Protein AF-A0A959H6M7-F1 (afdb_monomer_lite)

Secondary structure (DSSP, 8-state):
-EE--STTTTSSPPEETTSTTTSTT-SSTTHHHHHHTTT--GGGGEESEEEEEEEEEEEEEEESTTT-SEE-SS-EEEEEEEEEEEEEESSSGGGGSPEEPB-TTSPBPB-TTSPBPEEE-----EEEEEEEEEEEETTTEEEEEEEEEEEE-SSS-EE---EEEEEEEE--

Radius of gyration: 20.14 Å; chains: 1; bounding box: 51×28×61 Å

Sequence (172 aa):
HYGRYGQGSDDLFPMFVGSSWYVRGYNTGNVGNFLSENGRNVDELFGSKMIVSNVEVRLPFSGPERLALIKSGVFFSELALFLDGGLAWYNSDQFRGDVLLLDGEGNPVKGPTGEPRVIYYEAKPVFSTGVSLRVNLFGAMVLEPYYAFPIMTENNVKLGDGTFGLNIIPAW

pLDDT: mean 90.56, std 7.44, range [57.06, 98.06]

Foldseek 3Di:
DDADDDPCLVVDDWDFCLPCVAAPPSPDPCNQVVQVVVVHHSLFRTARDKDKDKDKDKAFDEDPPPGHPHDDPAKTKIKIKMKIKMWHYHDPCLCVFFDFDADPVRHFDADPVRHGHTPGGRTDMWMKIWMWMWIDHVLFKIKIKIKMWIWDDVVHTDTDDIDIDIDIGGRD

Structure (mmCIF, N/CA/C/O backbone):
data_AF-A0A959H6M7-F1
#
_entry.id   AF-A0A959H6M7-F1
#
loop_
_atom_site.group_PDB
_atom_site.id
_atom_site.type_symbol
_atom_site.label_atom_id
_atom_site.label_alt_id
_atom_site.label_com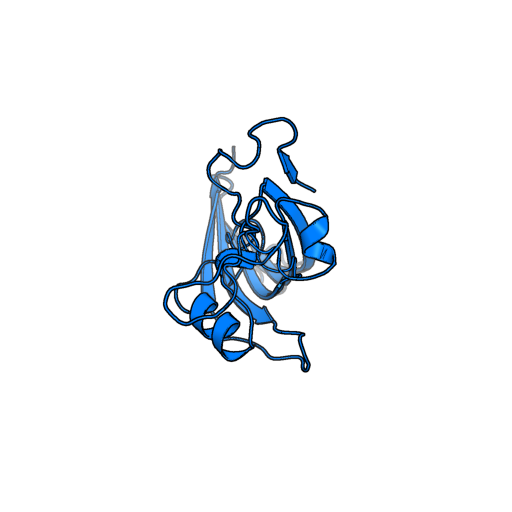p_id
_atom_site.label_asym_id
_atom_site.label_entity_id
_atom_site.label_seq_id
_atom_site.pdbx_PDB_ins_code
_atom_site.Cartn_x
_atom_site.Cartn_y
_atom_site.Cartn_z
_atom_site.occupancy
_atom_site.B_iso_or_equiv
_atom_site.auth_seq_id
_atom_site.auth_comp_id
_atom_site.auth_asym_id
_atom_site.auth_atom_id
_atom_site.pdbx_PDB_model_num
ATOM 1 N N . HIS A 1 1 ? -11.194 -4.422 -9.800 1.00 79.31 1 HIS A N 1
ATOM 2 C CA . HIS A 1 1 ? -10.390 -4.047 -10.979 1.00 79.31 1 HIS A CA 1
ATOM 3 C C . HIS A 1 1 ? -10.818 -2.658 -11.427 1.00 79.31 1 HIS A C 1
ATOM 5 O O . HIS A 1 1 ? -12.014 -2.437 -11.586 1.00 79.31 1 HIS A O 1
ATOM 11 N N . TYR A 1 2 ? -9.868 -1.745 -11.604 1.00 81.62 2 TYR A N 1
ATOM 12 C CA . TYR A 1 2 ? -10.089 -0.407 -12.147 1.00 81.62 2 TYR A CA 1
ATOM 13 C C . TYR A 1 2 ? -9.020 -0.152 -13.208 1.00 81.62 2 TYR A C 1
ATOM 15 O O . TYR A 1 2 ? -7.847 -0.432 -12.972 1.00 81.62 2 TYR A O 1
ATOM 23 N N . GLY A 1 3 ? -9.410 0.325 -14.386 1.00 80.75 3 GLY A N 1
ATOM 24 C CA . GLY A 1 3 ? -8.476 0.430 -15.498 1.00 80.75 3 GLY A CA 1
ATOM 25 C C . GLY A 1 3 ? -8.937 1.388 -16.574 1.00 80.75 3 GLY A C 1
ATOM 26 O O . GLY A 1 3 ? -10.129 1.496 -16.859 1.00 80.75 3 GLY A O 1
ATOM 27 N N . ARG A 1 4 ? -7.963 2.075 -17.166 1.00 86.12 4 ARG A N 1
ATOM 28 C CA . ARG A 1 4 ? -8.127 2.906 -18.354 1.00 86.12 4 ARG A CA 1
ATOM 29 C C . ARG A 1 4 ? -7.630 2.113 -19.561 1.00 86.12 4 ARG A C 1
ATOM 31 O O . ARG A 1 4 ? -6.585 1.463 -19.501 1.00 86.12 4 ARG A O 1
ATOM 38 N N . TYR A 1 5 ? -8.407 2.148 -20.636 1.00 84.81 5 TYR A N 1
ATOM 39 C CA . TYR A 1 5 ? -8.173 1.373 -21.852 1.00 84.81 5 TYR A CA 1
ATOM 40 C C . TYR A 1 5 ? -8.287 2.268 -23.082 1.00 84.81 5 TYR A C 1
ATOM 42 O O . TYR A 1 5 ? -9.016 3.257 -23.059 1.00 84.81 5 TYR A O 1
ATOM 50 N N . GLY A 1 6 ? -7.618 1.871 -24.162 1.00 81.69 6 GLY A N 1
ATOM 51 C CA . GLY A 1 6 ? -7.612 2.598 -25.429 1.00 81.69 6 GLY A CA 1
ATOM 52 C C . GLY A 1 6 ? -6.307 3.351 -25.673 1.00 81.69 6 GLY A C 1
ATOM 53 O O . GLY A 1 6 ? -5.423 3.398 -24.820 1.00 81.69 6 GLY A O 1
ATOM 54 N N . GLN A 1 7 ? -6.180 3.910 -26.874 1.00 77.25 7 GLN A N 1
ATOM 55 C CA . GLN A 1 7 ? -5.002 4.670 -27.281 1.00 77.25 7 GLN A CA 1
ATOM 56 C C . GLN A 1 7 ? -4.804 5.882 -26.355 1.00 77.25 7 GLN A C 1
ATOM 58 O O . GLN A 1 7 ? -5.744 6.639 -26.121 1.00 77.25 7 GLN A O 1
ATOM 63 N N . GLY A 1 8 ? -3.592 6.042 -25.819 1.00 76.75 8 GLY A N 1
ATOM 64 C CA . GLY A 1 8 ? -3.241 7.128 -24.897 1.00 76.75 8 GLY A CA 1
ATOM 65 C C . GLY A 1 8 ? -3.682 6.922 -23.443 1.00 76.75 8 GLY A C 1
ATOM 66 O O . GLY A 1 8 ? -3.616 7.855 -22.646 1.00 76.75 8 GLY A O 1
ATOM 67 N N . SER A 1 9 ? -4.117 5.715 -23.049 1.00 75.31 9 SER A N 1
ATOM 68 C CA . SER A 1 9 ? -4.464 5.426 -21.644 1.00 75.31 9 SER A CA 1
ATOM 69 C C . SER A 1 9 ? -3.312 5.659 -20.666 1.00 75.31 9 SER A C 1
ATOM 71 O O . SER A 1 9 ? -3.555 5.931 -19.488 1.00 75.31 9 SER A O 1
ATOM 73 N N . ASP A 1 10 ? -2.084 5.536 -21.165 1.00 79.88 10 ASP A N 1
ATOM 74 C CA . ASP A 1 10 ? -0.844 5.615 -20.396 1.00 79.88 10 ASP A CA 1
ATOM 75 C C . ASP A 1 10 ? -0.241 7.035 -20.416 1.00 79.88 10 ASP A C 1
ATOM 77 O O . ASP A 1 10 ? 0.679 7.313 -19.654 1.00 79.88 10 ASP A O 1
ATOM 81 N N . ASP A 1 11 ? -0.808 7.950 -21.216 1.00 80.94 11 ASP A N 1
ATOM 82 C CA . ASP A 1 11 ? -0.391 9.361 -21.312 1.00 80.94 11 ASP A CA 1
ATOM 83 C C . ASP A 1 11 ? -1.061 10.247 -20.241 1.00 80.94 11 ASP A C 1
ATOM 85 O O . ASP A 1 11 ? -0.737 11.424 -20.071 1.00 80.94 11 ASP A O 1
ATOM 89 N N . LEU A 1 12 ? -2.034 9.690 -19.516 1.00 82.38 12 LEU A N 1
ATOM 90 C CA . LEU A 1 12 ? -2.702 10.338 -18.391 1.00 82.38 12 LEU A CA 1
ATOM 91 C C . LEU A 1 12 ? -1.907 10.131 -17.100 1.00 82.38 12 LEU A C 1
ATOM 93 O O . LEU A 1 12 ? -1.177 9.154 -16.961 1.00 82.38 12 LEU A O 1
ATOM 97 N N . PHE A 1 13 ? -2.134 10.993 -16.100 1.00 85.12 13 PHE A N 1
ATOM 98 C CA . PHE A 1 13 ? -1.504 10.820 -14.788 1.00 85.12 13 PHE A CA 1
ATOM 99 C C . PHE A 1 13 ? -1.777 9.406 -14.243 1.00 85.12 13 PHE A C 1
ATOM 101 O O . PHE A 1 13 ? -2.954 9.001 -14.177 1.00 85.12 13 PHE A O 1
ATOM 108 N N . PRO A 1 14 ? -0.729 8.649 -13.879 1.00 89.12 14 PRO A N 1
ATOM 109 C CA . PRO A 1 14 ? -0.873 7.245 -13.555 1.00 89.12 14 PRO A CA 1
ATOM 110 C C . PRO A 1 14 ? -1.635 7.045 -12.252 1.00 89.12 14 PRO A C 1
ATOM 112 O O . PRO A 1 14 ? -1.649 7.890 -11.356 1.00 89.12 14 PRO A O 1
ATOM 115 N N . MET A 1 15 ? -2.309 5.908 -12.150 1.00 93.50 15 MET A N 1
ATOM 116 C CA . MET A 1 15 ? -2.982 5.518 -10.920 1.00 93.50 15 MET A CA 1
ATOM 117 C C . MET A 1 15 ? -1.940 4.966 -9.961 1.00 93.50 15 MET A C 1
ATOM 119 O O . MET A 1 15 ? -1.062 4.216 -10.374 1.00 93.50 15 MET A O 1
ATOM 123 N N . PHE A 1 16 ? -2.059 5.329 -8.689 1.00 95.19 16 PHE A N 1
ATOM 124 C CA . PHE A 1 16 ? -1.140 4.909 -7.641 1.00 95.19 16 PHE A CA 1
ATOM 125 C C . PHE A 1 16 ? -1.842 3.931 -6.702 1.00 95.19 16 PHE A C 1
ATOM 127 O O . PHE A 1 16 ? -2.687 4.341 -5.900 1.00 95.19 16 PHE A O 1
ATOM 134 N N . VAL A 1 17 ? -1.501 2.642 -6.792 1.00 96.81 17 VAL A N 1
ATOM 135 C CA . VAL A 1 17 ? -2.124 1.594 -5.963 1.00 96.81 17 VAL A CA 1
ATOM 136 C C . VAL A 1 17 ? -1.732 1.712 -4.490 1.00 96.81 17 VAL A C 1
ATOM 138 O O . VAL A 1 17 ? -2.463 1.252 -3.621 1.00 96.81 17 VAL A O 1
ATOM 141 N N . GLY A 1 18 ? -0.617 2.388 -4.197 1.00 95.12 18 GLY A N 1
ATOM 142 C CA . GLY A 1 18 ? -0.155 2.632 -2.835 1.00 95.12 18 GLY A CA 1
ATOM 143 C C . GLY A 1 18 ? -0.927 3.714 -2.078 1.00 95.12 18 GLY A C 1
ATOM 144 O O . GLY A 1 18 ? -0.616 3.968 -0.919 1.00 95.12 18 GLY A O 1
ATOM 145 N N . SER A 1 19 ? -1.916 4.370 -2.700 1.00 93.56 19 SER A N 1
ATOM 146 C CA . SER A 1 19 ? -2.783 5.331 -2.010 1.00 93.56 19 SER A CA 1
ATOM 147 C C . SER A 1 19 ? -3.484 4.672 -0.819 1.00 93.56 19 SER A C 1
ATOM 149 O O . SER A 1 19 ? -3.947 3.539 -0.925 1.00 93.56 19 SER A O 1
ATOM 151 N N . SER A 1 20 ? -3.658 5.408 0.284 1.00 91.75 20 SER A N 1
ATOM 152 C CA . SER A 1 20 ? -4.347 4.921 1.492 1.00 91.75 20 SER A CA 1
ATOM 153 C C . SER A 1 20 ? -5.797 4.481 1.259 1.00 91.75 20 SER A C 1
ATOM 155 O O . SER A 1 20 ? -6.341 3.741 2.073 1.00 91.75 20 SER A O 1
ATOM 157 N N . TRP A 1 21 ? -6.416 4.917 0.157 1.00 90.44 21 TRP A N 1
ATOM 158 C CA . TRP A 1 21 ? -7.742 4.463 -0.274 1.00 90.44 21 TRP A CA 1
ATOM 159 C C . TRP A 1 21 ? -7.743 3.066 -0.910 1.00 90.44 21 TRP A C 1
ATOM 161 O O . TRP A 1 21 ? -8.808 2.471 -1.055 1.00 90.44 21 TRP A O 1
ATOM 171 N N . TYR A 1 22 ? -6.577 2.560 -1.316 1.00 94.88 22 TYR A N 1
ATOM 172 C CA . TYR A 1 22 ? -6.421 1.279 -2.001 1.00 94.88 22 TYR A CA 1
ATOM 173 C C . TYR A 1 22 ? -5.617 0.285 -1.164 1.00 94.88 22 TYR A C 1
ATOM 175 O O . TYR A 1 22 ? -6.142 -0.764 -0.804 1.00 94.88 22 TYR A O 1
ATOM 183 N N . VAL A 1 23 ? -4.365 0.613 -0.836 1.00 96.94 23 VAL A N 1
ATOM 184 C CA . VAL A 1 23 ? -3.488 -0.229 -0.015 1.00 96.94 23 VAL A CA 1
ATOM 185 C C . VAL A 1 23 ? -2.842 0.641 1.053 1.00 96.94 23 VAL A C 1
ATOM 187 O O . VAL A 1 23 ? -1.981 1.478 0.772 1.00 96.94 23 VAL A O 1
ATOM 190 N N . ARG A 1 24 ? -3.253 0.453 2.310 1.00 96.19 24 ARG A N 1
ATOM 191 C CA . ARG A 1 24 ? -2.723 1.241 3.427 1.00 96.19 24 ARG A CA 1
ATOM 192 C C . ARG A 1 24 ? -1.238 0.954 3.640 1.00 96.19 24 ARG A C 1
ATOM 194 O O . ARG A 1 24 ? -0.754 -0.145 3.399 1.00 96.19 24 ARG A O 1
ATOM 201 N N . GLY A 1 25 ? -0.506 1.961 4.105 1.00 94.31 25 GLY A N 1
ATOM 202 C CA . GLY A 1 25 ? 0.920 1.869 4.438 1.00 94.31 25 GLY A CA 1
ATOM 203 C C . GLY A 1 25 ? 1.901 2.065 3.280 1.00 94.31 25 GLY A C 1
ATOM 204 O O . GLY A 1 25 ? 3.081 2.297 3.529 1.00 94.31 25 GLY A O 1
ATOM 205 N N . TYR A 1 26 ? 1.421 2.091 2.033 1.00 94.19 26 TYR A N 1
ATOM 206 C CA . TYR A 1 26 ? 2.256 2.355 0.855 1.00 94.19 26 TYR A CA 1
ATOM 207 C C . TYR A 1 26 ? 2.304 3.834 0.439 1.00 94.19 26 TYR A C 1
ATOM 209 O O . TYR A 1 26 ? 3.079 4.197 -0.438 1.00 94.19 26 TYR A O 1
ATOM 217 N N . ASN A 1 27 ? 1.537 4.716 1.086 1.00 88.44 27 ASN A N 1
ATOM 218 C CA . ASN A 1 27 ? 1.547 6.160 0.825 1.00 88.44 27 ASN A CA 1
ATOM 219 C C . ASN A 1 27 ? 2.460 6.918 1.807 1.00 88.44 27 ASN A C 1
ATOM 221 O O . ASN A 1 27 ? 2.029 7.874 2.453 1.00 88.44 27 ASN A O 1
ATOM 225 N N . THR A 1 28 ? 3.693 6.445 2.006 1.00 82.62 28 THR A N 1
ATOM 226 C CA . THR A 1 28 ? 4.653 7.073 2.929 1.00 82.62 28 THR A CA 1
ATOM 227 C C . THR A 1 28 ? 6.024 7.239 2.292 1.00 82.62 28 THR A C 1
ATOM 229 O O . THR A 1 28 ? 6.410 6.458 1.426 1.00 82.62 28 THR A O 1
ATOM 232 N N . GLY A 1 29 ? 6.792 8.236 2.746 1.00 78.31 29 GLY A N 1
ATOM 233 C CA . GLY A 1 29 ? 8.140 8.489 2.223 1.00 78.31 29 GLY A CA 1
ATOM 234 C C . GLY A 1 29 ? 9.111 7.316 2.410 1.00 78.31 29 GLY A C 1
ATOM 235 O O . GLY A 1 29 ? 10.025 7.150 1.609 1.00 78.31 29 GLY A O 1
ATOM 236 N N . ASN A 1 30 ? 8.884 6.461 3.412 1.00 85.38 30 ASN A N 1
ATOM 237 C CA . ASN A 1 30 ? 9.767 5.334 3.720 1.00 85.38 30 ASN A CA 1
ATOM 238 C C . ASN A 1 30 ? 9.501 4.096 2.850 1.00 85.38 30 ASN A C 1
ATOM 240 O O . ASN A 1 30 ? 10.359 3.215 2.786 1.00 85.38 30 ASN A O 1
ATOM 244 N N . VAL A 1 31 ? 8.357 4.017 2.154 1.00 90.25 31 VAL A N 1
ATOM 245 C CA . VAL A 1 31 ? 8.022 2.833 1.344 1.00 90.25 31 VAL A CA 1
ATOM 246 C C . VAL A 1 31 ? 9.032 2.610 0.220 1.00 90.25 31 VAL A C 1
ATOM 248 O O . VAL A 1 31 ? 9.358 1.470 -0.090 1.00 90.25 31 VAL A O 1
ATOM 251 N N . GLY A 1 32 ? 9.568 3.690 -0.361 1.00 91.50 32 GLY A N 1
ATOM 252 C CA . GLY A 1 32 ? 10.564 3.603 -1.428 1.00 91.50 32 GLY A CA 1
ATOM 253 C C . GLY A 1 32 ? 11.844 2.914 -0.957 1.00 91.50 32 GLY A C 1
ATOM 254 O O . GLY A 1 32 ? 12.365 2.053 -1.662 1.00 91.50 32 GLY A O 1
ATOM 255 N N . ASN A 1 33 ? 12.297 3.219 0.264 1.00 92.50 33 ASN A N 1
ATOM 256 C CA . ASN A 1 33 ? 13.450 2.553 0.874 1.00 92.50 33 ASN A CA 1
ATOM 257 C C . ASN A 1 33 ? 13.138 1.083 1.165 1.00 92.50 33 ASN A C 1
ATOM 259 O O . ASN A 1 33 ? 13.907 0.213 0.774 1.00 92.50 33 ASN A O 1
ATOM 263 N N . PHE A 1 34 ? 11.975 0.799 1.763 1.00 92.31 34 PHE A N 1
ATOM 264 C CA . PHE A 1 34 ? 11.549 -0.573 2.051 1.00 92.31 34 PHE A CA 1
ATOM 265 C C . PHE A 1 34 ? 11.473 -1.447 0.790 1.00 92.31 34 PHE A C 1
ATOM 267 O O . PHE A 1 34 ? 11.906 -2.598 0.811 1.00 92.31 34 PHE A O 1
ATOM 274 N N . LEU A 1 35 ? 10.947 -0.913 -0.317 1.00 93.06 35 LEU A N 1
ATOM 275 C CA . LEU A 1 35 ? 10.920 -1.615 -1.601 1.00 93.06 35 LEU A CA 1
ATOM 276 C C . LEU A 1 35 ? 12.338 -1.813 -2.151 1.00 93.06 35 LEU A C 1
ATOM 278 O O . LEU A 1 35 ? 12.716 -2.946 -2.444 1.00 93.06 35 LEU A O 1
ATOM 282 N N . SER A 1 36 ? 13.140 -0.746 -2.208 1.00 92.31 36 SER A N 1
ATOM 283 C CA . SER A 1 36 ? 14.506 -0.768 -2.752 1.00 92.31 36 SER A CA 1
ATOM 284 C C . SER A 1 36 ? 15.424 -1.753 -2.019 1.00 92.31 36 SER A C 1
ATOM 286 O O . SER A 1 36 ? 16.084 -2.580 -2.647 1.00 92.31 36 SER A O 1
ATOM 288 N N . GLU A 1 37 ? 15.400 -1.760 -0.682 1.00 91.88 37 GLU A N 1
ATOM 289 C CA . GLU A 1 37 ? 16.171 -2.692 0.159 1.00 91.88 37 GLU A CA 1
ATOM 290 C C . GLU A 1 37 ? 15.780 -4.163 -0.043 1.00 91.88 37 GLU A C 1
ATOM 292 O O . GLU A 1 37 ? 16.540 -5.070 0.302 1.00 91.88 37 GLU A O 1
ATOM 297 N N . ASN A 1 38 ? 14.599 -4.414 -0.610 1.00 90.94 38 ASN A N 1
ATOM 298 C CA . ASN A 1 38 ? 14.109 -5.745 -0.944 1.00 90.94 38 ASN A CA 1
ATOM 299 C C . ASN A 1 38 ? 14.069 -5.993 -2.463 1.00 90.94 38 ASN A C 1
ATOM 301 O O . ASN A 1 38 ? 13.399 -6.921 -2.906 1.00 90.94 38 ASN A O 1
ATOM 305 N N . GLY A 1 39 ? 14.807 -5.206 -3.256 1.00 90.69 39 GLY A N 1
ATOM 306 C CA . GLY A 1 39 ? 14.973 -5.430 -4.695 1.00 90.69 39 GLY A CA 1
ATOM 307 C C . GLY A 1 39 ? 13.756 -5.054 -5.542 1.00 90.69 39 GLY A C 1
ATOM 308 O O . GLY A 1 39 ? 13.603 -5.560 -6.652 1.00 90.69 39 GLY A O 1
ATOM 309 N N . ARG A 1 40 ? 12.884 -4.185 -5.026 1.00 92.38 40 ARG A N 1
ATOM 310 C CA . ARG A 1 40 ? 11.684 -3.691 -5.709 1.00 92.38 40 ARG A CA 1
ATOM 311 C C . ARG A 1 40 ? 11.780 -2.194 -5.975 1.00 92.38 40 ARG A C 1
ATOM 313 O O . ARG A 1 40 ? 12.559 -1.485 -5.341 1.00 92.38 40 ARG A O 1
ATOM 320 N N . ASN A 1 41 ? 10.976 -1.701 -6.911 1.00 92.88 41 ASN A N 1
ATOM 321 C CA . ASN A 1 41 ? 10.976 -0.294 -7.299 1.00 92.88 41 ASN A CA 1
ATOM 322 C C . ASN A 1 41 ? 9.620 0.351 -6.997 1.00 92.88 41 ASN A C 1
ATOM 324 O O . ASN A 1 41 ? 8.586 -0.241 -7.276 1.00 92.88 41 ASN A O 1
ATOM 328 N N . VAL A 1 42 ? 9.614 1.581 -6.475 1.00 94.00 42 VAL A N 1
ATOM 329 C CA . VAL A 1 42 ? 8.378 2.338 -6.201 1.00 94.00 42 VAL A CA 1
ATOM 330 C C . VAL A 1 42 ? 7.512 2.551 -7.449 1.00 94.00 42 VAL A C 1
ATOM 332 O O . VAL A 1 42 ? 6.290 2.633 -7.339 1.00 94.00 42 VAL A O 1
ATOM 335 N N . ASP A 1 43 ? 8.123 2.584 -8.633 1.00 94.12 43 ASP A N 1
ATOM 336 C CA . ASP A 1 43 ? 7.438 2.743 -9.914 1.00 94.12 43 ASP A CA 1
ATOM 337 C C . ASP A 1 43 ? 6.496 1.565 -10.228 1.00 94.12 43 ASP A C 1
ATOM 339 O O . ASP A 1 43 ? 5.529 1.733 -10.970 1.00 94.12 43 ASP A O 1
ATOM 343 N N . GLU A 1 44 ? 6.698 0.395 -9.608 1.00 94.56 44 GLU A N 1
ATOM 344 C CA . GLU A 1 44 ? 5.791 -0.760 -9.724 1.00 94.56 44 GLU A CA 1
ATOM 345 C C . GLU A 1 44 ? 4.400 -0.495 -9.104 1.00 94.56 44 GLU A C 1
ATOM 347 O O . GLU A 1 44 ? 3.435 -1.205 -9.384 1.00 94.56 44 GLU A O 1
ATOM 352 N N . LEU A 1 45 ? 4.278 0.534 -8.252 1.00 95.88 45 LEU A N 1
ATOM 353 C CA . LEU A 1 45 ? 3.014 0.942 -7.629 1.00 95.88 45 LEU A CA 1
ATOM 354 C C . LEU A 1 45 ? 2.133 1.775 -8.572 1.00 95.88 45 LEU A C 1
ATOM 356 O O . LEU A 1 45 ? 1.002 2.126 -8.209 1.00 95.88 45 LEU A O 1
ATOM 360 N N . PHE A 1 46 ? 2.646 2.121 -9.753 1.00 96.00 46 PHE A N 1
ATOM 361 C CA . PHE A 1 46 ? 1.976 2.966 -10.727 1.00 96.00 46 PHE A CA 1
ATOM 362 C C . PHE A 1 46 ? 1.508 2.171 -11.946 1.00 96.00 46 PHE A C 1
ATOM 364 O O . PHE A 1 46 ? 2.173 1.256 -12.424 1.00 96.00 46 PHE A O 1
ATOM 371 N N . GLY A 1 47 ? 0.345 2.542 -12.478 1.00 95.62 47 GLY A N 1
ATOM 372 C CA . GLY A 1 47 ? -0.211 1.895 -13.662 1.00 95.62 47 GLY A CA 1
ATOM 373 C C . GLY A 1 47 ? -1.416 2.617 -14.248 1.00 95.62 47 GLY A C 1
ATOM 374 O O . GLY A 1 47 ? -2.047 3.452 -13.597 1.00 95.62 47 GLY A O 1
ATOM 375 N N . SER A 1 48 ? -1.787 2.257 -15.479 1.00 95.56 48 SER A N 1
ATOM 376 C CA . SER A 1 48 ? -3.082 2.631 -16.070 1.00 95.56 48 SER A CA 1
ATOM 377 C C . SER A 1 48 ? -4.196 1.641 -15.727 1.00 95.56 48 SER A C 1
ATOM 379 O O . SER A 1 48 ? -5.379 1.940 -15.912 1.00 95.56 48 SER A O 1
ATOM 381 N N . LYS A 1 49 ? -3.835 0.479 -15.174 1.00 96.00 49 LYS A N 1
ATOM 382 C CA . LYS A 1 49 ? -4.719 -0.564 -14.653 1.00 96.00 49 LYS A CA 1
ATOM 383 C C . LYS A 1 49 ? -4.263 -0.984 -13.259 1.00 96.00 49 LYS A C 1
ATOM 385 O O . LYS A 1 49 ? -3.072 -0.984 -12.960 1.00 96.00 49 LYS A O 1
ATOM 390 N N . MET A 1 50 ? -5.220 -1.323 -12.402 1.00 97.00 50 MET A N 1
ATOM 391 C CA . MET A 1 50 ? -4.942 -1.881 -11.087 1.00 97.00 50 MET A CA 1
ATOM 392 C C . MET A 1 50 ? -6.031 -2.843 -10.614 1.00 97.00 50 MET A C 1
ATOM 394 O O . MET A 1 50 ? -7.218 -2.741 -10.957 1.00 97.00 50 MET A O 1
ATOM 398 N N . ILE A 1 51 ? -5.631 -3.766 -9.754 1.00 97.56 51 ILE A N 1
ATOM 399 C CA . ILE A 1 51 ? -6.531 -4.579 -8.949 1.00 97.56 51 ILE A CA 1
ATOM 400 C C . ILE A 1 51 ? -6.214 -4.331 -7.481 1.00 97.56 51 ILE A C 1
ATOM 402 O O . ILE A 1 51 ? -5.059 -4.165 -7.106 1.00 97.56 51 ILE A O 1
ATOM 406 N N . VAL A 1 52 ? -7.269 -4.254 -6.677 1.00 97.75 52 VAL A N 1
ATOM 407 C CA . VAL A 1 52 ? -7.206 -4.007 -5.240 1.00 97.75 52 VAL A CA 1
ATOM 408 C C . VAL A 1 52 ? -8.146 -5.005 -4.580 1.00 97.75 52 VAL A C 1
ATOM 410 O O . VAL A 1 52 ? -9.237 -5.265 -5.099 1.00 97.75 52 VAL A O 1
ATOM 413 N N . SER A 1 53 ? -7.714 -5.569 -3.463 1.00 97.38 53 SER A N 1
ATOM 414 C CA . SER A 1 53 ? -8.464 -6.503 -2.631 1.00 97.38 53 SER A CA 1
ATOM 415 C C . SER A 1 53 ? -8.254 -6.161 -1.163 1.00 97.38 53 SER A C 1
ATOM 417 O O . SER A 1 53 ? -7.161 -5.758 -0.777 1.00 97.38 53 SER A O 1
ATOM 419 N N . ASN A 1 54 ? -9.278 -6.364 -0.345 1.00 97.25 54 ASN A N 1
ATOM 420 C CA . ASN A 1 54 ? -9.229 -6.096 1.084 1.00 97.25 54 ASN A CA 1
ATOM 421 C C . ASN A 1 54 ? -10.007 -7.184 1.835 1.00 97.25 54 ASN A C 1
ATOM 423 O O . ASN A 1 54 ? -11.074 -7.612 1.389 1.00 97.25 54 ASN A O 1
ATOM 427 N N . VAL A 1 55 ? -9.454 -7.628 2.961 1.00 98.06 55 VAL A N 1
ATOM 428 C CA . VAL A 1 55 ? -10.102 -8.527 3.918 1.00 98.06 55 VAL A CA 1
ATOM 429 C C . VAL A 1 55 ? -10.016 -7.885 5.295 1.00 98.06 55 VAL A C 1
ATOM 431 O O . VAL A 1 55 ? -8.932 -7.507 5.734 1.00 98.06 55 VAL A O 1
ATOM 434 N N . GLU A 1 56 ? -11.148 -7.781 5.988 1.00 96.50 56 GLU A N 1
ATOM 435 C CA . GLU A 1 56 ? -11.219 -7.173 7.317 1.00 96.50 56 GLU A CA 1
ATOM 436 C C . GLU A 1 56 ? -12.008 -8.041 8.290 1.00 96.50 56 GLU A C 1
ATOM 438 O O . GLU A 1 56 ? -13.094 -8.530 7.976 1.00 96.50 56 GLU A O 1
ATOM 443 N N . VAL A 1 57 ? -11.473 -8.181 9.501 1.00 96.69 57 VAL A N 1
ATOM 444 C CA . VAL A 1 57 ? -12.193 -8.726 10.652 1.00 96.69 57 VAL A CA 1
ATOM 445 C C . VAL A 1 57 ? -12.526 -7.565 11.572 1.00 96.69 57 VAL A C 1
ATOM 447 O O . VAL A 1 57 ? -11.626 -6.891 12.069 1.00 96.69 57 VAL A O 1
ATOM 450 N N . ARG A 1 58 ? -13.821 -7.334 11.788 1.00 94.81 58 ARG A N 1
ATOM 451 C CA . ARG A 1 58 ? -14.346 -6.164 12.496 1.00 94.81 58 ARG A CA 1
ATOM 452 C C . ARG A 1 58 ? -15.016 -6.563 13.803 1.00 94.81 58 ARG A C 1
ATOM 454 O O . ARG A 1 58 ? -15.772 -7.532 13.855 1.00 94.81 58 ARG A O 1
ATOM 461 N N . LEU A 1 59 ? -14.732 -5.800 14.850 1.00 91.56 59 LEU A N 1
ATOM 462 C CA . LEU A 1 59 ? -15.230 -5.996 16.205 1.00 91.56 59 LEU A CA 1
ATOM 463 C C . LEU A 1 59 ? -15.858 -4.688 16.699 1.00 91.56 59 LEU A C 1
ATOM 465 O O . LEU A 1 59 ? -15.162 -3.669 16.738 1.00 91.56 59 LEU A O 1
ATOM 469 N N . PRO A 1 60 ? -17.134 -4.689 17.127 1.00 89.50 60 PRO A N 1
ATOM 470 C CA . PRO A 1 60 ? -17.729 -3.527 17.777 1.00 89.50 60 PRO A CA 1
ATOM 471 C C . PRO A 1 60 ? -16.960 -3.219 19.069 1.00 89.50 60 PRO A C 1
ATOM 473 O O . PRO A 1 60 ? -17.045 -3.942 20.064 1.00 89.50 60 PRO A O 1
ATOM 476 N N . PHE A 1 61 ? -16.158 -2.158 19.045 1.00 87.62 61 PHE A N 1
ATOM 477 C CA . PHE A 1 61 ? -15.257 -1.819 20.138 1.00 87.62 61 PHE A CA 1
ATOM 478 C C . PHE A 1 61 ? -15.986 -1.023 21.214 1.00 87.62 61 PHE A C 1
ATOM 480 O O . PHE A 1 61 ? -15.887 -1.366 22.389 1.00 87.62 61 PHE A O 1
ATOM 487 N N . SER A 1 62 ? -16.789 -0.026 20.825 1.00 87.12 62 SER A N 1
ATOM 488 C CA . SER A 1 62 ? -17.655 0.702 21.755 1.00 87.12 62 SER A CA 1
ATOM 489 C C . SER A 1 62 ? -19.076 0.887 21.229 1.00 87.12 62 SER A C 1
ATOM 491 O O . SER A 1 62 ? -19.276 1.130 20.039 1.00 87.12 62 SER A O 1
ATOM 493 N N . GLY A 1 63 ? -20.071 0.784 22.114 1.00 84.06 63 GLY A N 1
ATOM 494 C CA . GLY A 1 63 ? -21.484 0.894 21.742 1.00 84.06 63 GLY A CA 1
ATOM 495 C C . GLY A 1 63 ? -22.447 0.314 22.790 1.00 84.06 63 GLY A C 1
ATOM 496 O O . GLY A 1 63 ? -22.084 0.198 23.965 1.00 84.06 63 GLY A O 1
ATOM 497 N N . PRO A 1 64 ? -23.683 -0.058 22.402 1.00 75.69 64 PRO A N 1
ATOM 498 C CA . PRO A 1 64 ? -24.684 -0.582 23.321 1.00 75.69 64 PRO A CA 1
ATOM 499 C C . PRO A 1 64 ? -24.220 -1.907 23.938 1.00 75.69 64 PRO A C 1
ATOM 501 O O . PRO A 1 64 ? -23.665 -2.768 23.259 1.00 75.69 64 PRO A O 1
ATOM 504 N N . GLU A 1 65 ? -24.512 -2.086 25.226 1.00 64.88 65 GLU A N 1
ATOM 505 C CA . GLU A 1 65 ? -23.966 -3.138 26.106 1.00 64.88 65 GLU A CA 1
ATOM 506 C C . GLU A 1 65 ? -24.121 -4.580 25.597 1.00 64.88 65 GLU A C 1
ATOM 508 O O . GLU A 1 65 ? -23.375 -5.461 26.001 1.00 64.88 65 GLU A O 1
ATOM 513 N N . ARG A 1 66 ? -25.077 -4.841 24.700 1.00 70.31 66 ARG A N 1
ATOM 514 C CA . ARG A 1 66 ? -25.363 -6.194 24.208 1.00 70.31 66 ARG A CA 1
ATOM 515 C C . ARG A 1 66 ? -24.391 -6.703 23.139 1.00 70.31 66 ARG A C 1
ATOM 517 O O . ARG A 1 66 ? -24.411 -7.899 22.877 1.00 70.31 66 ARG A O 1
ATOM 524 N N . LEU A 1 67 ? -23.613 -5.829 22.492 1.00 69.94 67 LEU A N 1
ATOM 525 C CA . LEU A 1 67 ? -22.849 -6.182 21.282 1.00 69.94 67 LEU A CA 1
ATOM 526 C C . LEU A 1 67 ? -21.426 -5.600 21.217 1.00 69.94 67 LEU A C 1
ATOM 528 O O . LEU A 1 67 ? -20.683 -5.984 20.318 1.00 69.94 67 LEU A O 1
ATOM 532 N N . ALA A 1 68 ? -21.043 -4.691 22.122 1.00 80.69 68 ALA A N 1
ATOM 533 C CA . ALA A 1 68 ? -19.743 -4.014 22.093 1.00 80.69 68 ALA A CA 1
ATOM 534 C C . ALA A 1 68 ? -18.826 -4.426 23.251 1.00 80.69 68 ALA A C 1
ATOM 536 O O . ALA A 1 68 ? -19.299 -4.690 24.355 1.00 80.69 68 ALA A O 1
ATOM 537 N N . LEU A 1 69 ? -17.509 -4.418 23.009 1.00 79.69 69 LEU A N 1
ATOM 538 C CA . LEU A 1 69 ? -16.495 -4.703 24.035 1.00 79.69 69 LEU A CA 1
ATOM 539 C C . LEU A 1 69 ? -16.521 -3.678 25.182 1.00 79.69 69 LEU A C 1
ATOM 541 O O . LEU A 1 69 ? -16.351 -4.044 26.343 1.00 79.69 69 LEU A O 1
ATOM 545 N N . ILE A 1 70 ? -16.748 -2.400 24.863 1.00 82.75 70 ILE A N 1
ATOM 546 C CA . ILE A 1 70 ? -16.827 -1.290 25.818 1.00 82.75 70 ILE A CA 1
ATOM 547 C C . ILE A 1 70 ? -18.208 -0.633 25.733 1.00 82.75 70 ILE A C 1
ATOM 549 O O . ILE A 1 70 ? -18.651 -0.173 24.678 1.00 82.75 70 ILE A O 1
ATOM 553 N N . LYS A 1 71 ? -18.896 -0.531 26.871 1.00 81.19 71 LYS A N 1
ATOM 554 C CA . LYS A 1 71 ? -20.210 0.116 26.946 1.00 81.19 71 LYS A CA 1
ATOM 555 C C . LYS A 1 71 ? -20.089 1.620 26.694 1.00 81.19 71 LYS A C 1
ATOM 557 O O . LYS A 1 71 ? -19.385 2.322 27.415 1.00 81.19 71 LYS A O 1
ATOM 562 N N . SER A 1 72 ? -20.829 2.122 25.710 1.00 78.44 72 SER A N 1
ATOM 563 C CA . SER A 1 72 ? -20.940 3.552 25.426 1.00 78.44 72 SER A CA 1
ATOM 564 C C . SER A 1 72 ? -22.312 3.887 24.847 1.00 78.44 72 SER A C 1
ATOM 566 O O . SER A 1 72 ? -22.788 3.224 23.929 1.00 78.44 72 SER A O 1
ATOM 568 N N . GLY A 1 73 ? -22.957 4.921 25.392 1.00 74.19 73 GLY A N 1
ATOM 569 C CA . GLY A 1 73 ? -24.222 5.453 24.868 1.00 74.19 73 GLY A CA 1
ATOM 570 C C . GLY A 1 73 ? -24.044 6.589 23.858 1.00 74.19 73 GLY A C 1
ATOM 571 O O . GLY A 1 73 ? -25.033 7.079 23.324 1.00 74.19 73 GLY A O 1
ATOM 572 N N . VAL A 1 74 ? -22.802 7.032 23.636 1.00 73.00 74 VAL A N 1
ATOM 573 C CA . VAL A 1 74 ? -22.494 8.263 22.886 1.00 73.00 74 VAL A CA 1
ATOM 574 C C . VAL A 1 74 ? -21.455 8.021 21.788 1.00 73.00 74 VAL A C 1
ATOM 576 O O . VAL A 1 74 ? -21.579 8.574 20.702 1.00 73.00 74 VAL A O 1
ATOM 579 N N . PHE A 1 75 ? -20.458 7.168 22.040 1.00 74.31 75 PHE A N 1
ATOM 580 C CA . PHE A 1 75 ? -19.383 6.866 21.092 1.00 74.31 75 PHE A CA 1
ATOM 581 C C . PHE A 1 75 ? -19.518 5.453 20.542 1.00 74.31 75 PHE A C 1
ATOM 583 O O . PHE A 1 75 ? -19.334 4.474 21.271 1.00 74.31 75 PHE A O 1
ATOM 590 N N . PHE A 1 76 ? -19.780 5.360 19.243 1.00 85.94 76 PHE A N 1
ATOM 591 C CA . PHE A 1 76 ? -19.845 4.098 18.518 1.00 85.94 76 PHE A CA 1
ATOM 592 C C . PHE A 1 76 ? -18.552 3.924 17.738 1.00 85.94 76 PHE A C 1
ATOM 594 O O . PHE A 1 76 ? -18.228 4.750 16.877 1.00 85.94 76 PHE A O 1
ATOM 601 N N . SER A 1 77 ? -17.804 2.874 18.068 1.00 90.44 77 SER A N 1
ATOM 602 C CA . SER A 1 77 ? -16.549 2.577 17.392 1.00 90.44 77 SER A CA 1
ATOM 603 C C . SER A 1 77 ? -16.393 1.103 17.057 1.00 90.44 77 SER A C 1
ATOM 605 O O . SER A 1 77 ? -16.912 0.228 17.750 1.00 90.44 77 SER A O 1
ATOM 607 N N . GLU A 1 78 ? -15.671 0.842 15.975 1.00 92.50 78 GLU A N 1
ATOM 608 C CA . GLU A 1 78 ? -15.388 -0.485 15.443 1.00 92.50 78 GLU A CA 1
ATOM 609 C C . GLU A 1 78 ? -13.880 -0.621 15.258 1.00 92.50 78 GLU A C 1
ATOM 611 O O . GLU A 1 78 ? -13.253 0.197 14.588 1.00 92.50 78 GLU A O 1
ATOM 616 N N . LEU A 1 79 ? -13.299 -1.643 15.876 1.00 94.75 79 LEU A N 1
ATOM 617 C CA . LEU A 1 79 ? -11.909 -2.015 15.665 1.00 94.75 79 LEU A CA 1
ATOM 618 C C . LEU A 1 79 ? -11.855 -3.017 14.512 1.00 94.75 79 LEU A C 1
ATOM 620 O O . LEU A 1 79 ? -12.600 -3.997 14.524 1.00 94.75 79 LEU A O 1
ATOM 624 N N . ALA A 1 80 ? -10.965 -2.808 13.549 1.00 96.69 80 ALA A N 1
ATOM 625 C CA . ALA A 1 80 ? -10.735 -3.746 12.463 1.00 96.69 80 ALA A CA 1
ATOM 626 C C . ALA A 1 80 ? -9.277 -4.203 12.429 1.00 96.69 80 ALA A C 1
ATOM 628 O O . ALA A 1 80 ? -8.358 -3.394 12.542 1.00 96.69 80 ALA A O 1
ATOM 629 N N . LEU A 1 81 ? -9.076 -5.504 12.235 1.00 97.88 81 LEU A N 1
ATOM 630 C CA . LEU A 1 81 ? -7.828 -6.052 11.712 1.00 97.88 81 LEU A CA 1
ATOM 631 C C . LEU A 1 81 ? -7.985 -6.176 10.202 1.00 97.88 81 LEU A C 1
ATOM 633 O O . LEU A 1 81 ? -9.000 -6.710 9.747 1.00 97.88 81 LEU A O 1
ATOM 637 N N . PHE A 1 82 ? -7.009 -5.705 9.434 1.00 97.88 82 PHE A N 1
ATOM 638 C CA . PHE A 1 82 ? -7.105 -5.710 7.977 1.00 97.88 82 PHE A CA 1
ATOM 639 C C . PHE A 1 82 ? -5.918 -6.379 7.289 1.00 97.88 82 PHE A C 1
ATOM 641 O O . PHE A 1 82 ? -4.805 -6.423 7.816 1.00 97.88 82 PHE A O 1
ATOM 648 N N . LEU A 1 83 ? -6.177 -6.867 6.079 1.00 98.00 83 LEU A N 1
ATOM 649 C CA . LEU A 1 83 ? -5.193 -7.279 5.090 1.00 98.00 83 LEU A CA 1
ATOM 650 C C . LEU A 1 83 ? -5.583 -6.654 3.745 1.00 98.00 83 LEU A C 1
ATOM 652 O O . LEU A 1 83 ? -6.631 -6.981 3.184 1.00 98.00 83 LEU A O 1
ATOM 656 N N . ASP A 1 84 ? -4.736 -5.765 3.239 1.00 97.81 84 ASP A N 1
ATOM 657 C CA . ASP A 1 84 ? -4.881 -5.128 1.933 1.00 97.81 84 ASP A CA 1
ATOM 658 C C . ASP A 1 84 ? -3.954 -5.800 0.920 1.00 97.81 84 ASP A C 1
ATOM 660 O O .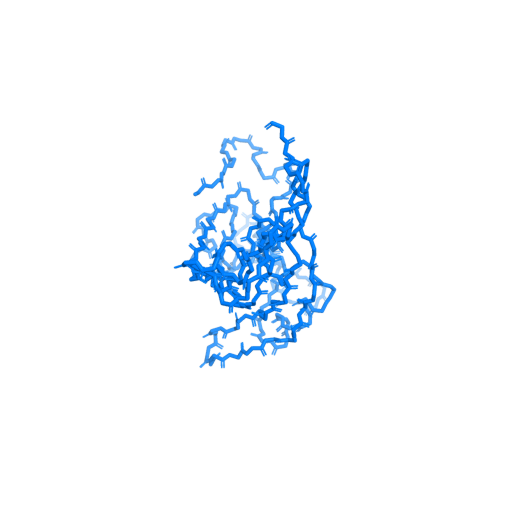 ASP A 1 84 ? -2.862 -6.261 1.258 1.00 97.81 84 ASP A O 1
ATOM 664 N N . GLY A 1 85 ? -4.380 -5.822 -0.338 1.00 97.69 85 GLY A N 1
ATOM 665 C CA . GLY A 1 85 ? -3.594 -6.293 -1.468 1.00 97.69 85 GLY A CA 1
ATOM 666 C C . GLY A 1 85 ? -3.843 -5.431 -2.697 1.00 97.69 85 GLY A C 1
ATOM 667 O O . GLY A 1 85 ? -4.982 -5.048 -2.969 1.00 97.69 85 GLY A O 1
ATOM 668 N N . GLY A 1 86 ? -2.791 -5.137 -3.451 1.00 97.25 86 GLY A N 1
ATOM 669 C CA . GLY A 1 86 ? -2.875 -4.337 -4.664 1.00 97.25 86 GLY A CA 1
ATOM 670 C C . GLY A 1 86 ? -1.846 -4.740 -5.707 1.00 97.25 86 GLY A C 1
ATOM 671 O O . GLY A 1 86 ? -0.811 -5.314 -5.391 1.00 97.25 86 GLY A O 1
ATOM 672 N N . LEU A 1 87 ? -2.142 -4.449 -6.966 1.00 97.38 87 LEU A N 1
ATOM 673 C CA . LEU A 1 87 ? -1.241 -4.651 -8.095 1.00 97.38 87 LEU A CA 1
ATOM 674 C C . LEU A 1 87 ? -1.579 -3.622 -9.171 1.00 97.38 87 LEU A C 1
ATOM 676 O O . LEU A 1 87 ? -2.753 -3.481 -9.521 1.00 97.38 87 LEU A O 1
ATOM 680 N N . ALA A 1 88 ? -0.569 -2.927 -9.689 1.00 97.44 88 ALA A N 1
ATOM 681 C CA . ALA A 1 88 ? -0.700 -1.950 -10.765 1.00 97.44 88 ALA A CA 1
ATOM 682 C C . ALA A 1 88 ? 0.103 -2.388 -11.995 1.00 97.44 88 ALA A C 1
ATOM 684 O O . ALA A 1 88 ? 1.116 -3.070 -11.872 1.00 97.44 88 ALA A O 1
ATOM 685 N N . TRP A 1 89 ? -0.385 -2.032 -13.183 1.00 97.25 89 TRP A N 1
ATOM 686 C CA . TRP A 1 89 ? 0.306 -2.275 -14.447 1.00 97.25 89 TRP A CA 1
ATOM 687 C C . TRP A 1 89 ? -0.197 -1.338 -15.555 1.00 97.25 89 TRP A C 1
ATOM 689 O O . TRP A 1 89 ? -1.302 -0.793 -15.499 1.00 97.25 89 TRP A O 1
ATOM 699 N N . TYR A 1 90 ? 0.607 -1.173 -16.598 1.00 95.44 90 TYR A N 1
ATOM 700 C CA . TYR A 1 90 ? 0.281 -0.488 -17.848 1.00 95.44 90 TYR A CA 1
ATOM 701 C C . TYR A 1 90 ? -0.024 -1.484 -18.966 1.00 95.44 90 TYR A C 1
ATOM 703 O O . TYR A 1 90 ? -1.055 -1.372 -19.632 1.00 95.44 90 TYR A O 1
ATOM 711 N N . ASN A 1 91 ? 0.812 -2.510 -19.135 1.00 92.31 91 ASN A N 1
ATOM 712 C CA . ASN A 1 91 ? 0.673 -3.504 -20.199 1.00 92.31 91 ASN A CA 1
ATOM 713 C C . ASN A 1 91 ? 0.854 -4.938 -19.677 1.00 92.31 91 ASN A C 1
ATOM 715 O O . ASN A 1 91 ? 1.236 -5.158 -18.531 1.00 92.31 91 ASN A O 1
ATOM 719 N N . SER A 1 92 ? 0.517 -5.926 -20.509 1.00 93.94 92 SER A N 1
ATOM 720 C CA . SER A 1 92 ? 0.595 -7.338 -20.125 1.00 93.94 92 SER A CA 1
ATOM 721 C C . SER A 1 92 ? 2.016 -7.906 -20.114 1.00 93.94 92 SER A C 1
ATOM 723 O O . SER A 1 92 ? 2.231 -8.972 -19.541 1.00 93.94 92 SER A O 1
ATOM 725 N N . ASP A 1 93 ? 2.978 -7.235 -20.743 1.00 94.88 93 ASP A N 1
ATOM 726 C CA . ASP A 1 93 ? 4.359 -7.719 -20.805 1.00 94.88 93 ASP A CA 1
ATOM 727 C C . ASP A 1 93 ? 5.044 -7.614 -19.437 1.00 94.88 93 ASP A C 1
ATOM 729 O O . ASP A 1 93 ? 5.854 -8.474 -19.103 1.00 94.88 93 ASP A O 1
ATOM 733 N N . GLN A 1 94 ? 4.604 -6.674 -18.590 1.00 95.88 94 GLN A N 1
ATOM 734 C CA . GLN A 1 94 ? 5.042 -6.553 -17.193 1.00 95.88 94 GLN A CA 1
ATOM 735 C C . GLN A 1 94 ? 4.784 -7.805 -16.340 1.00 95.88 94 GLN A C 1
ATOM 737 O O . GLN A 1 94 ? 5.403 -7.958 -15.295 1.00 95.88 94 GLN A O 1
ATOM 742 N N . PHE A 1 95 ? 3.887 -8.713 -16.746 1.00 95.75 95 PHE A N 1
ATOM 743 C CA . PHE A 1 95 ? 3.673 -9.987 -16.037 1.00 95.75 95 PHE A CA 1
ATOM 744 C C . PHE A 1 95 ? 4.741 -11.044 -16.352 1.00 95.75 95 PHE A C 1
ATOM 746 O O . PHE A 1 95 ? 4.688 -12.150 -15.818 1.00 95.75 95 PHE A O 1
ATOM 753 N N . ARG A 1 96 ? 5.668 -10.742 -17.267 1.00 95.25 96 ARG A N 1
ATOM 754 C CA . ARG A 1 96 ? 6.779 -11.621 -17.656 1.00 95.25 96 ARG A CA 1
ATOM 755 C C . ARG A 1 96 ? 8.142 -11.086 -17.205 1.00 95.25 96 ARG A C 1
ATOM 757 O O . ARG A 1 96 ? 9.138 -11.765 -17.438 1.00 95.25 96 ARG A O 1
ATOM 764 N N . GLY A 1 97 ? 8.184 -9.898 -16.604 1.00 94.44 97 GLY A N 1
ATOM 765 C CA . GLY A 1 97 ? 9.399 -9.211 -16.174 1.00 94.44 97 GLY A CA 1
ATOM 766 C C . GLY A 1 97 ? 9.367 -7.720 -16.506 1.00 94.44 97 GLY A C 1
ATOM 767 O O . GLY A 1 97 ? 8.354 -7.193 -16.971 1.00 94.44 97 GLY A O 1
ATOM 768 N N . ASP A 1 98 ? 10.493 -7.047 -16.282 1.00 95.00 98 ASP A N 1
ATOM 769 C CA . ASP A 1 98 ? 10.671 -5.640 -16.636 1.00 95.00 98 ASP A CA 1
ATOM 770 C C . ASP A 1 98 ? 10.518 -5.419 -18.148 1.00 95.00 98 ASP A C 1
ATOM 772 O O . ASP A 1 98 ? 11.093 -6.132 -18.975 1.00 95.00 98 ASP A O 1
ATOM 776 N N . VAL A 1 99 ? 9.774 -4.379 -18.518 1.00 95.31 99 VAL A N 1
ATOM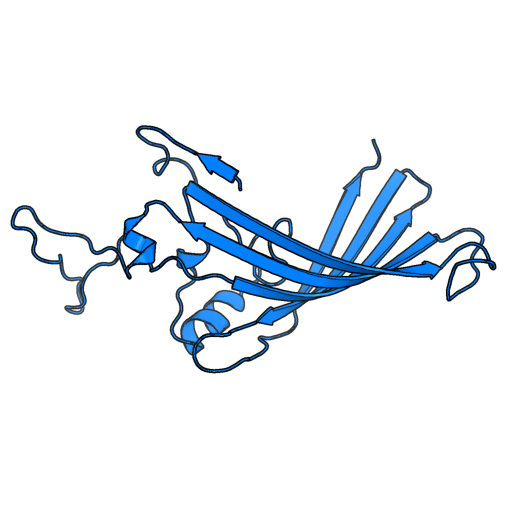 777 C CA . VAL A 1 99 ? 9.627 -3.950 -19.907 1.00 95.31 99 VAL A CA 1
ATOM 778 C C . VAL A 1 99 ? 10.716 -2.932 -20.209 1.00 95.31 99 VAL A C 1
ATOM 780 O O . VAL A 1 99 ? 10.766 -1.853 -19.614 1.00 95.31 99 VAL A O 1
ATOM 783 N N . LEU A 1 100 ? 11.593 -3.281 -21.145 1.00 95.12 100 LEU A N 1
ATOM 784 C CA . LEU A 1 100 ? 12.745 -2.471 -21.525 1.00 95.12 100 LEU A CA 1
ATOM 785 C C . LEU A 1 100 ? 12.407 -1.524 -22.678 1.00 95.12 100 LEU A C 1
ATOM 787 O O . LEU A 1 100 ? 11.618 -1.848 -23.564 1.00 95.12 100 LEU A O 1
ATOM 791 N N . LEU A 1 101 ? 13.061 -0.366 -22.701 1.00 94.38 101 LEU A N 1
ATOM 792 C CA . LEU A 1 101 ? 13.102 0.489 -23.877 1.00 94.38 101 LEU A CA 1
ATOM 793 C C . LEU A 1 101 ? 13.973 -0.181 -24.941 1.00 94.38 101 LEU A C 1
ATOM 795 O O . LEU A 1 101 ? 15.156 -0.423 -24.697 1.00 94.38 101 LEU A O 1
ATOM 799 N N . LEU A 1 102 ? 13.408 -0.446 -26.115 1.00 94.50 102 LEU A N 1
ATOM 800 C CA . LEU A 1 102 ? 14.125 -1.024 -27.251 1.00 94.50 102 LEU A CA 1
ATOM 801 C C . LEU A 1 102 ? 14.399 0.041 -28.320 1.00 94.50 102 LEU A C 1
ATOM 803 O O . LEU A 1 102 ? 13.622 0.985 -28.477 1.00 94.50 102 LEU A O 1
ATOM 807 N N . ASP A 1 103 ? 15.507 -0.105 -29.043 1.00 93.75 103 ASP A N 1
ATOM 808 C CA . ASP A 1 103 ? 15.791 0.678 -30.244 1.00 93.75 103 ASP A CA 1
ATOM 809 C C . ASP A 1 103 ? 15.059 0.117 -31.481 1.00 93.75 103 ASP A C 1
ATOM 811 O O . ASP A 1 103 ? 14.310 -0.859 -31.407 1.00 93.75 103 ASP A O 1
ATOM 815 N N . GLY A 1 104 ? 15.263 0.746 -32.644 1.00 92.19 104 GLY A N 1
ATOM 816 C CA . GLY A 1 104 ? 14.638 0.322 -33.903 1.00 92.19 104 GLY A CA 1
ATOM 817 C C . GLY A 1 104 ? 15.089 -1.052 -34.418 1.00 92.19 104 GLY A C 1
ATOM 818 O O . GLY A 1 104 ? 14.467 -1.582 -35.334 1.00 92.19 104 GLY A O 1
ATOM 819 N N . GLU A 1 105 ? 16.142 -1.630 -33.838 1.00 92.88 105 GLU A N 1
ATOM 820 C CA . GLU A 1 105 ? 16.696 -2.945 -34.178 1.00 92.88 105 GLU A CA 1
ATOM 821 C C . GLU A 1 105 ? 16.283 -4.020 -33.154 1.00 92.88 105 GLU A C 1
ATOM 823 O O . GLU A 1 105 ? 16.585 -5.199 -33.336 1.00 92.88 105 GLU A O 1
ATOM 828 N N . GLY A 1 106 ? 15.551 -3.633 -32.100 1.00 91.31 106 GLY A N 1
ATOM 829 C CA . GLY A 1 106 ? 15.079 -4.521 -31.039 1.00 91.31 106 GLY A CA 1
ATOM 830 C C . GLY A 1 106 ? 16.085 -4.742 -29.907 1.00 91.31 106 GLY A C 1
ATOM 831 O O . GLY A 1 106 ? 15.853 -5.602 -29.056 1.00 91.31 106 GLY A O 1
ATOM 832 N N . ASN A 1 107 ? 17.184 -3.984 -29.859 1.00 93.75 107 ASN A N 1
ATOM 833 C CA . ASN A 1 107 ? 18.163 -4.082 -28.779 1.00 93.75 107 ASN A CA 1
ATOM 834 C C . ASN A 1 107 ? 17.772 -3.167 -27.603 1.00 93.75 107 ASN A C 1
ATOM 836 O O . ASN A 1 107 ? 17.260 -2.066 -27.825 1.00 93.75 107 ASN A O 1
ATOM 840 N N . PRO A 1 108 ? 18.032 -3.561 -26.339 1.00 94.69 108 PRO A N 1
ATOM 841 C CA . PRO A 1 108 ? 17.768 -2.695 -25.196 1.00 94.69 108 PRO A CA 1
ATOM 842 C C . PRO A 1 108 ? 18.604 -1.414 -25.228 1.00 94.69 108 PRO A C 1
ATOM 844 O O . PRO A 1 108 ? 19.838 -1.451 -25.252 1.00 94.69 108 PRO A O 1
ATOM 847 N N . VAL A 1 109 ? 17.928 -0.272 -25.143 1.00 95.62 109 VAL A N 1
ATOM 848 C CA . VAL A 1 109 ? 18.565 1.034 -24.987 1.00 95.62 109 VAL A CA 1
ATOM 849 C C . VAL A 1 109 ? 19.204 1.097 -23.608 1.00 95.62 109 VAL A C 1
ATOM 851 O O . VAL A 1 109 ? 18.535 0.931 -22.588 1.00 95.62 109 VAL A O 1
ATOM 854 N N . LYS A 1 110 ? 20.506 1.376 -23.562 1.00 93.62 110 LYS A N 1
ATOM 855 C CA . LYS A 1 110 ? 21.262 1.459 -22.309 1.00 93.62 110 LYS A CA 1
ATOM 856 C C . LYS A 1 110 ? 21.211 2.860 -21.699 1.00 93.62 110 LYS A C 1
ATOM 858 O O . LYS A 1 110 ? 21.187 3.882 -22.388 1.00 93.62 110 LYS A O 1
ATOM 863 N N . GLY A 1 111 ? 21.164 2.916 -20.375 1.00 88.00 111 GLY A N 1
ATOM 864 C CA . GLY A 1 111 ? 21.320 4.124 -19.582 1.00 88.00 111 GLY A CA 1
ATOM 865 C C . GLY A 1 111 ? 22.777 4.600 -19.530 1.00 88.00 111 GLY A C 1
ATOM 866 O O . GLY A 1 111 ? 23.676 3.917 -20.023 1.00 88.00 111 GLY A O 1
ATOM 867 N N . PRO A 1 112 ? 23.036 5.758 -18.897 1.00 87.44 112 PRO A N 1
ATOM 868 C CA . PRO A 1 112 ? 24.390 6.305 -18.749 1.00 87.44 112 PRO A CA 1
ATOM 869 C C . PRO A 1 112 ? 25.376 5.357 -18.047 1.00 87.44 112 PRO A C 1
ATOM 871 O O . PRO A 1 112 ? 26.579 5.454 -18.261 1.00 87.44 112 PRO A O 1
ATOM 874 N N . THR A 1 113 ? 24.868 4.444 -17.218 1.00 90.06 113 THR A N 1
ATOM 875 C CA . THR A 1 113 ? 25.640 3.449 -16.461 1.00 90.06 113 THR A CA 1
ATOM 876 C C . THR A 1 113 ? 25.796 2.108 -17.187 1.00 90.06 113 THR A C 1
ATOM 878 O O . THR A 1 113 ? 26.432 1.209 -16.654 1.00 90.06 113 THR A O 1
ATOM 881 N N . GLY A 1 114 ? 25.239 1.957 -18.395 1.00 89.38 114 GLY A N 1
ATOM 882 C CA . GLY A 1 114 ? 25.308 0.721 -19.184 1.00 89.38 114 GLY A CA 1
ATOM 883 C C . GLY A 1 114 ? 24.171 -0.278 -18.939 1.00 89.38 114 GLY A C 1
ATOM 884 O O . GLY A 1 114 ? 24.032 -1.217 -19.724 1.00 89.38 114 GLY A O 1
ATOM 885 N N . GLU A 1 115 ? 23.334 -0.050 -17.925 1.00 91.06 115 GLU A N 1
ATOM 886 C CA . GLU A 1 115 ? 22.154 -0.876 -17.643 1.00 91.06 115 GLU A CA 1
ATOM 887 C C . GLU A 1 115 ? 21.026 -0.629 -18.656 1.00 91.06 115 GLU A C 1
ATOM 889 O O . GLU A 1 115 ? 20.862 0.510 -19.106 1.00 91.06 115 GLU A O 1
ATOM 894 N N . PRO A 1 116 ? 20.224 -1.642 -19.028 1.00 93.44 116 PRO A N 1
ATOM 895 C CA . PRO A 1 116 ? 19.034 -1.439 -19.849 1.00 93.44 116 PRO A CA 1
ATOM 896 C C . PRO A 1 116 ? 18.064 -0.435 -19.215 1.00 93.44 116 PRO A C 1
ATOM 898 O O . PRO A 1 116 ? 17.826 -0.451 -18.009 1.00 93.44 116 PRO A O 1
ATOM 901 N N . ARG A 1 117 ? 17.472 0.444 -20.026 1.00 93.31 117 ARG A N 1
ATOM 902 C CA . ARG A 1 117 ? 16.431 1.361 -19.556 1.00 93.31 117 ARG A CA 1
ATOM 903 C C . ARG A 1 117 ? 15.112 0.617 -19.420 1.00 93.31 117 ARG A C 1
ATOM 905 O O . ARG A 1 117 ? 14.575 0.140 -20.414 1.00 93.31 117 ARG A O 1
ATOM 912 N N . VAL A 1 118 ? 14.576 0.578 -18.209 1.00 93.56 118 VAL A N 1
ATOM 913 C CA . VAL A 1 118 ? 13.237 0.058 -17.920 1.00 93.56 118 VAL A CA 1
ATOM 914 C C . VAL A 1 118 ? 12.213 1.164 -18.181 1.00 93.56 118 VAL A C 1
ATOM 916 O O . VAL A 1 118 ? 12.377 2.281 -17.694 1.00 93.56 118 VAL A O 1
ATOM 919 N N . ILE A 1 119 ? 11.179 0.870 -18.971 1.00 93.56 119 ILE A N 1
ATOM 920 C CA . ILE A 1 119 ? 10.023 1.764 -19.157 1.00 93.56 119 ILE A CA 1
ATOM 921 C C . ILE A 1 119 ? 8.907 1.442 -18.172 1.00 93.56 119 ILE A C 1
ATOM 923 O O . ILE A 1 119 ? 8.265 2.353 -17.660 1.00 93.56 119 ILE A O 1
ATOM 927 N N . TYR A 1 120 ? 8.716 0.159 -17.872 1.00 94.81 120 TYR A N 1
ATOM 928 C CA . TYR A 1 120 ? 7.768 -0.303 -16.873 1.00 94.81 120 TYR A CA 1
ATOM 929 C C . TYR A 1 120 ? 8.381 -1.465 -16.103 1.00 94.81 120 TYR A C 1
ATOM 931 O O . TYR A 1 120 ? 8.791 -2.453 -16.710 1.00 94.81 120 TYR A O 1
ATOM 939 N N . TYR A 1 121 ? 8.430 -1.351 -14.780 1.00 95.44 121 TYR A N 1
ATOM 940 C CA . TYR A 1 121 ? 8.895 -2.439 -13.923 1.00 95.44 121 TYR A CA 1
ATOM 941 C C . TYR A 1 121 ? 7.902 -3.598 -13.926 1.00 95.44 121 TYR A C 1
ATOM 943 O O . TYR A 1 121 ? 6.712 -3.406 -14.190 1.00 95.44 121 TYR A O 1
ATOM 951 N N . GLU A 1 122 ? 8.390 -4.796 -13.634 1.00 95.88 122 GLU A N 1
ATOM 952 C CA . GLU A 1 122 ? 7.573 -5.992 -13.471 1.00 95.88 122 GLU A CA 1
ATOM 953 C C . GLU A 1 122 ? 6.366 -5.728 -12.551 1.00 95.88 122 GLU A C 1
ATOM 955 O O . GLU A 1 122 ? 6.473 -5.118 -11.484 1.00 95.88 122 GLU A O 1
ATOM 960 N N . ALA A 1 123 ? 5.190 -6.194 -12.968 1.00 96.00 123 ALA A N 1
ATOM 961 C CA . ALA A 1 123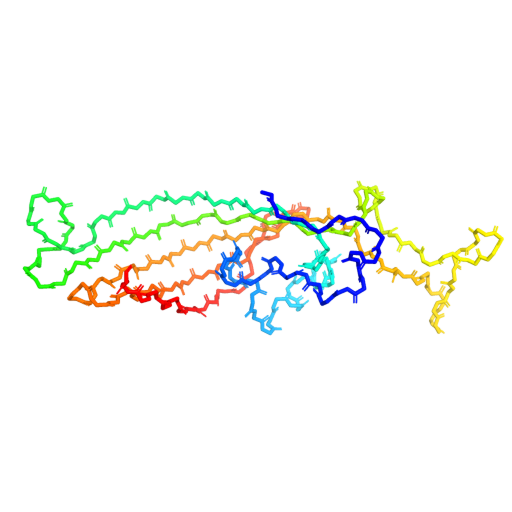 ? 3.960 -6.014 -12.215 1.00 96.00 123 ALA A CA 1
ATOM 962 C C . ALA A 1 123 ? 3.942 -6.987 -11.029 1.00 96.00 123 ALA A C 1
ATOM 964 O O . ALA A 1 123 ? 3.574 -8.156 -11.169 1.00 96.00 123 ALA A O 1
ATOM 965 N N . LYS A 1 124 ? 4.304 -6.492 -9.844 1.00 95.25 124 LYS A N 1
ATOM 966 C CA . LYS A 1 124 ? 4.395 -7.296 -8.620 1.00 95.25 124 LYS A CA 1
ATOM 967 C C . LYS A 1 124 ? 3.333 -6.904 -7.592 1.00 95.25 124 LYS A C 1
ATOM 969 O O . LYS A 1 124 ? 3.143 -5.716 -7.318 1.00 95.25 124 LYS A O 1
ATOM 974 N N . PRO A 1 125 ? 2.637 -7.873 -6.968 1.00 95.75 125 PRO A N 1
ATOM 975 C CA . PRO A 1 125 ? 1.618 -7.550 -5.985 1.00 95.75 125 PRO A CA 1
ATOM 976 C C . PRO A 1 125 ? 2.253 -6.977 -4.716 1.00 95.75 125 PRO A C 1
ATOM 978 O O . PRO A 1 125 ? 3.370 -7.329 -4.325 1.00 95.75 125 PRO A O 1
ATOM 981 N N . VAL A 1 126 ? 1.522 -6.087 -4.063 1.00 95.69 126 VAL A N 1
ATOM 982 C CA . VAL A 1 126 ? 1.868 -5.489 -2.778 1.00 95.69 126 VAL A CA 1
ATOM 983 C C . VAL A 1 126 ? 0.783 -5.784 -1.766 1.00 95.69 126 VAL A C 1
ATOM 985 O O . VAL A 1 126 ? -0.391 -5.881 -2.120 1.00 95.69 126 VAL A O 1
ATOM 988 N N . PHE A 1 127 ? 1.179 -5.934 -0.508 1.00 96.94 127 PHE A N 1
ATOM 989 C CA . PHE A 1 127 ? 0.268 -6.298 0.565 1.00 96.94 127 PHE A CA 1
ATOM 990 C C . PHE A 1 127 ? 0.590 -5.501 1.812 1.00 96.94 127 PHE A C 1
ATOM 992 O O . PHE A 1 127 ? 1.750 -5.195 2.074 1.00 96.94 127 PHE A O 1
ATOM 999 N N . SER A 1 128 ? -0.414 -5.207 2.621 1.00 97.44 128 SER A N 1
ATOM 1000 C CA . SER A 1 128 ? -0.199 -4.649 3.951 1.00 97.44 128 SER A CA 1
ATOM 1001 C C . SER A 1 128 ? -1.197 -5.212 4.938 1.00 97.44 128 SER A C 1
ATOM 1003 O O . SER A 1 128 ? -2.281 -5.656 4.574 1.00 97.44 128 SER A O 1
ATOM 1005 N N . THR A 1 129 ? -0.832 -5.199 6.210 1.00 97.94 129 THR A N 1
ATOM 1006 C CA . THR A 1 129 ? -1.748 -5.547 7.294 1.00 97.94 129 THR A CA 1
ATOM 1007 C C . THR A 1 129 ? -1.715 -4.476 8.360 1.00 97.94 129 THR A C 1
ATOM 1009 O O . THR A 1 129 ? -0.769 -3.694 8.443 1.00 97.94 129 THR A O 1
ATOM 1012 N N . GLY A 1 130 ? -2.735 -4.425 9.198 1.00 97.75 130 GLY A N 1
ATOM 1013 C CA . GLY A 1 130 ? -2.725 -3.504 10.310 1.00 97.75 130 GLY A CA 1
ATOM 1014 C C . GLY A 1 130 ? -4.005 -3.513 11.109 1.00 97.75 130 GLY A C 1
ATOM 1015 O O . GLY A 1 130 ? -4.831 -4.424 11.015 1.00 97.75 130 GLY A O 1
ATOM 1016 N N . VAL A 1 131 ? -4.140 -2.460 11.902 1.00 97.81 131 VAL A N 1
ATOM 1017 C CA . VAL A 1 131 ? -5.314 -2.203 12.727 1.00 97.81 131 VAL A CA 1
ATOM 1018 C C . VAL A 1 131 ? -5.915 -0.855 12.359 1.00 97.81 131 VAL A C 1
ATOM 1020 O O . VAL A 1 131 ? -5.184 0.097 12.079 1.00 97.81 131 VAL A O 1
ATOM 1023 N N . SER A 1 132 ? -7.237 -0.749 12.372 1.00 97.25 132 SER A N 1
ATOM 1024 C CA . SER A 1 132 ? -7.942 0.523 12.233 1.00 97.25 132 SER A CA 1
ATOM 1025 C C . SER A 1 132 ? -9.042 0.649 13.275 1.00 97.25 132 SER A C 1
ATOM 1027 O O . SER A 1 132 ? -9.591 -0.345 13.748 1.00 97.25 132 SER A O 1
ATOM 1029 N N . LEU A 1 133 ? -9.342 1.884 13.666 1.00 95.69 133 LEU A N 1
ATOM 1030 C CA . LEU A 1 133 ? -10.441 2.190 14.571 1.00 95.69 133 LEU A CA 1
ATOM 1031 C C . LEU A 1 133 ? -11.380 3.156 13.871 1.00 95.69 133 LEU A C 1
ATOM 1033 O O . LEU A 1 133 ? -11.045 4.318 13.680 1.00 95.69 133 LEU A O 1
ATOM 1037 N N . ARG A 1 134 ? -12.572 2.692 13.525 1.00 93.69 134 ARG A N 1
ATOM 1038 C CA . ARG A 1 134 ? -13.617 3.529 12.956 1.00 93.69 134 ARG A CA 1
ATOM 1039 C C . ARG A 1 134 ? -14.435 4.149 14.075 1.00 93.69 134 ARG A C 1
ATOM 1041 O O . ARG A 1 134 ? -14.977 3.426 14.901 1.00 93.69 134 ARG A O 1
ATOM 1048 N N . VAL A 1 135 ? -14.567 5.469 14.087 1.00 92.19 135 VAL A N 1
ATOM 1049 C CA . VAL A 1 135 ? -15.350 6.223 15.072 1.00 92.19 135 VAL A CA 1
ATOM 1050 C C . VAL A 1 135 ? -16.412 7.030 14.341 1.00 92.19 135 VAL A C 1
ATOM 1052 O O . VAL A 1 135 ? -16.096 7.878 13.505 1.00 92.19 135 VAL A O 1
ATOM 1055 N N . ASN A 1 136 ? -17.680 6.772 14.660 1.00 89.12 136 ASN A N 1
ATOM 1056 C CA . ASN A 1 136 ? -18.789 7.566 14.148 1.00 89.12 136 ASN A CA 1
ATOM 1057 C C . ASN A 1 136 ? -18.983 8.808 15.031 1.00 89.12 136 ASN A C 1
ATOM 1059 O O . ASN A 1 136 ? -19.290 8.692 16.219 1.00 89.12 136 ASN A O 1
ATOM 1063 N N . LEU A 1 137 ? -18.804 9.994 14.449 1.00 86.62 137 LEU A N 1
ATOM 1064 C CA . LEU A 1 137 ? -19.025 11.268 15.121 1.00 86.62 137 LEU A CA 1
ATOM 1065 C C . LEU A 1 137 ? -20.438 11.770 14.822 1.00 86.62 137 LEU A C 1
ATOM 1067 O O . LEU A 1 137 ? -20.667 12.495 13.854 1.00 86.62 137 LEU A O 1
ATOM 1071 N N . PHE A 1 138 ? -21.379 11.367 15.681 1.00 82.56 138 PHE A N 1
ATOM 1072 C CA . PHE A 1 138 ? -22.761 11.866 15.725 1.00 82.56 138 PHE A CA 1
ATOM 1073 C C . PHE A 1 138 ? -23.520 11.794 14.387 1.00 82.56 138 PHE A C 1
ATOM 1075 O O . PHE A 1 138 ? -24.396 12.612 14.125 1.00 82.56 138 PHE A O 1
ATOM 1082 N N . GLY A 1 139 ? -23.177 10.836 13.521 1.00 79.12 139 GLY A N 1
ATOM 1083 C CA . GLY A 1 139 ? -23.782 10.684 12.198 1.00 79.12 139 GLY A CA 1
ATOM 1084 C C . GLY A 1 139 ? -23.372 11.742 11.168 1.00 79.12 139 GLY A C 1
ATOM 1085 O O . GLY A 1 139 ? -23.908 11.712 10.069 1.00 79.12 139 GLY A O 1
ATOM 1086 N N . ALA A 1 140 ? -22.441 12.647 11.489 1.00 86.19 140 ALA A N 1
ATOM 1087 C CA . ALA A 1 140 ? -21.980 13.705 10.584 1.00 86.19 140 ALA A CA 1
ATOM 1088 C C . ALA A 1 140 ? -20.725 13.306 9.792 1.00 86.19 140 ALA A C 1
ATOM 1090 O O . ALA A 1 140 ? -20.563 13.656 8.624 1.00 86.19 140 ALA A O 1
ATOM 1091 N N . MET A 1 141 ? -19.813 12.573 10.428 1.00 90.69 141 MET A N 1
ATOM 1092 C CA . MET A 1 141 ? -18.593 12.089 9.788 1.00 90.69 141 MET A CA 1
ATOM 1093 C C . MET A 1 141 ? -18.069 10.832 10.472 1.00 90.69 141 MET A C 1
ATOM 1095 O O . MET A 1 141 ? -18.343 10.571 11.646 1.00 90.69 141 MET A O 1
ATOM 1099 N N . VAL A 1 142 ? -17.268 10.076 9.735 1.00 91.44 142 VAL A N 1
ATOM 1100 C CA . VAL A 1 142 ? -16.535 8.924 10.238 1.00 91.44 142 VAL A CA 1
ATOM 1101 C C . VAL A 1 142 ? -15.047 9.230 10.179 1.00 91.44 142 VAL A C 1
ATOM 1103 O O . VAL A 1 142 ? -14.513 9.595 9.129 1.00 91.44 142 VAL A O 1
ATOM 1106 N N . LEU A 1 143 ? -14.387 9.073 11.323 1.00 93.94 143 LEU A N 1
ATOM 1107 C CA . LEU A 1 143 ? -12.934 9.076 11.416 1.00 93.94 143 LEU A CA 1
ATOM 1108 C C . LEU A 1 143 ? -12.443 7.639 11.484 1.00 93.94 143 LEU A C 1
ATOM 1110 O O . LEU A 1 143 ? -12.981 6.837 12.243 1.00 93.94 143 LEU A O 1
ATOM 1114 N N . GLU A 1 144 ? -11.410 7.324 10.718 1.00 94.69 144 GLU A N 1
ATOM 1115 C CA . GLU A 1 144 ? -10.781 6.009 10.744 1.00 94.69 144 GLU A CA 1
ATOM 1116 C C . GLU A 1 144 ? -9.255 6.164 10.769 1.00 94.69 144 GLU A C 1
ATOM 1118 O O . GLU A 1 144 ? -8.597 6.097 9.725 1.00 94.69 144 GLU A O 1
ATOM 1123 N N . PRO A 1 145 ? -8.666 6.446 11.948 1.00 95.94 145 PRO A N 1
ATOM 1124 C CA . PRO A 1 145 ? -7.242 6.246 12.158 1.00 95.94 145 PRO A CA 1
ATOM 1125 C C . PRO A 1 145 ? -6.866 4.779 11.941 1.00 95.94 145 PRO A C 1
ATOM 1127 O O . PRO A 1 145 ? -7.592 3.863 12.340 1.00 95.94 145 PRO A O 1
ATOM 1130 N N . TYR A 1 146 ? -5.696 4.558 11.355 1.00 97.06 146 TYR A N 1
ATOM 1131 C CA . TYR A 1 146 ? -5.135 3.229 11.160 1.00 97.06 146 TYR A CA 1
ATOM 1132 C C . TYR A 1 146 ? -3.625 3.219 11.393 1.00 97.06 146 TYR A C 1
ATOM 1134 O O . TYR A 1 146 ? -2.943 4.238 11.260 1.00 97.06 146 TYR A O 1
ATOM 1142 N N . TYR A 1 147 ? -3.105 2.037 11.711 1.00 97.38 147 TYR A N 1
ATOM 1143 C CA . TYR A 1 147 ? -1.678 1.750 11.748 1.00 97.38 147 TYR A CA 1
ATOM 1144 C C . TYR A 1 147 ? -1.392 0.534 10.864 1.00 97.38 147 TYR A C 1
ATOM 1146 O O . TYR A 1 147 ? -1.948 -0.538 11.104 1.00 97.38 147 TYR A O 1
ATOM 1154 N N . ALA A 1 148 ? -0.586 0.723 9.819 1.00 97.44 148 ALA A N 1
ATOM 1155 C CA . ALA A 1 148 ? -0.380 -0.230 8.730 1.00 97.44 148 ALA A CA 1
ATOM 1156 C C . ALA A 1 148 ? 1.091 -0.635 8.588 1.00 97.44 148 ALA A C 1
ATOM 1158 O O . ALA A 1 148 ? 1.977 0.216 8.632 1.00 97.44 148 ALA A O 1
ATOM 1159 N N . PHE A 1 149 ? 1.328 -1.914 8.324 1.00 96.50 149 PHE A N 1
ATOM 1160 C CA . PHE A 1 149 ? 2.629 -2.511 8.052 1.00 96.50 149 PHE A CA 1
ATOM 1161 C C . PHE A 1 149 ? 2.644 -3.050 6.615 1.00 96.50 149 PHE A C 1
ATOM 1163 O O . PHE A 1 149 ? 1.886 -3.981 6.313 1.00 96.50 149 PHE A O 1
ATOM 1170 N N . PRO A 1 150 ? 3.475 -2.493 5.718 1.00 96.06 150 PRO A N 1
ATOM 1171 C CA . PRO A 1 150 ? 3.750 -3.091 4.414 1.00 96.06 150 PRO A CA 1
ATOM 1172 C C . PRO A 1 150 ? 4.328 -4.503 4.568 1.00 96.06 150 PRO A C 1
ATOM 1174 O O . PRO A 1 150 ? 5.070 -4.772 5.511 1.00 96.06 150 PRO A O 1
ATOM 1177 N N . ILE A 1 151 ? 4.014 -5.403 3.640 1.00 95.50 151 ILE A N 1
ATOM 1178 C CA . ILE A 1 151 ? 4.473 -6.793 3.646 1.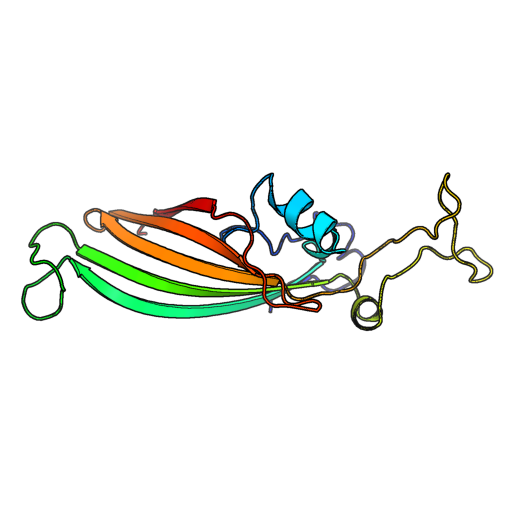00 95.50 151 ILE A CA 1
ATOM 1179 C C . ILE A 1 151 ? 5.267 -7.051 2.367 1.00 95.50 151 ILE A C 1
ATOM 1181 O O . ILE A 1 151 ? 4.764 -6.892 1.255 1.00 95.50 151 ILE A O 1
ATOM 1185 N N . MET A 1 152 ? 6.501 -7.516 2.532 1.00 91.06 152 MET A N 1
ATOM 1186 C CA . MET A 1 152 ? 7.292 -8.107 1.462 1.00 91.06 152 MET A CA 1
ATOM 1187 C C . MET A 1 152 ? 7.100 -9.618 1.467 1.00 91.06 152 MET A C 1
ATOM 1189 O O . MET A 1 152 ? 7.122 -10.231 2.533 1.00 91.06 152 MET A O 1
ATOM 1193 N N . THR A 1 153 ? 6.933 -10.216 0.291 1.00 83.94 153 THR A N 1
ATOM 1194 C CA . THR A 1 153 ? 6.791 -11.673 0.119 1.00 83.94 153 THR A CA 1
ATOM 1195 C C . THR A 1 153 ? 7.859 -12.271 -0.795 1.00 83.94 153 THR A C 1
ATOM 1197 O O . THR A 1 153 ? 7.980 -13.492 -0.878 1.00 83.94 153 THR A O 1
ATOM 1200 N N . GLU A 1 154 ? 8.662 -11.432 -1.453 1.00 76.62 154 GLU A N 1
ATOM 1201 C CA . GLU A 1 154 ? 9.719 -11.864 -2.359 1.00 76.62 154 GLU A CA 1
ATOM 1202 C C . GLU A 1 154 ? 10.872 -12.466 -1.538 1.00 76.62 154 GLU A C 1
ATOM 1204 O O . GLU A 1 154 ? 11.551 -11.780 -0.773 1.00 76.62 154 GLU A O 1
ATOM 1209 N N . ASN A 1 155 ? 11.054 -13.785 -1.646 1.00 73.94 155 ASN A N 1
ATOM 1210 C CA . ASN A 1 155 ? 11.986 -14.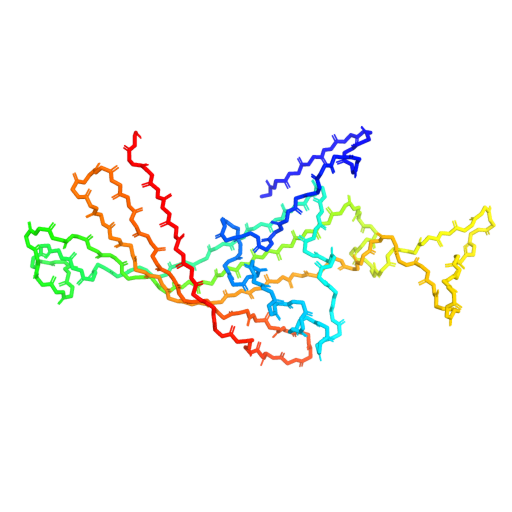641 -0.893 1.00 73.94 155 ASN A CA 1
ATOM 1211 C C . ASN A 1 155 ? 11.604 -14.960 0.559 1.00 73.94 155 ASN A C 1
ATOM 1213 O O . ASN A 1 155 ? 11.764 -16.103 0.975 1.00 73.94 155 ASN A O 1
ATOM 1217 N N . ASN A 1 156 ? 11.128 -13.988 1.337 1.00 81.62 156 ASN A N 1
ATOM 1218 C CA . ASN A 1 156 ? 10.691 -14.195 2.721 1.00 81.62 156 ASN A CA 1
ATOM 1219 C C . ASN A 1 156 ? 9.584 -13.209 3.094 1.00 81.62 156 ASN A C 1
ATOM 1221 O O . ASN A 1 156 ? 9.567 -12.083 2.600 1.00 81.62 156 ASN A O 1
ATOM 1225 N N . VAL A 1 157 ? 8.714 -13.608 4.027 1.00 88.50 157 VAL A N 1
ATOM 1226 C CA . VAL A 1 157 ? 7.733 -12.689 4.614 1.00 88.50 157 VAL A CA 1
ATOM 1227 C C . VAL A 1 157 ? 8.455 -11.721 5.548 1.00 88.50 157 VAL A C 1
ATOM 1229 O O . VAL A 1 157 ? 8.994 -12.135 6.574 1.00 88.50 157 VAL A O 1
ATOM 1232 N N . LYS A 1 158 ? 8.463 -10.432 5.201 1.00 91.31 158 LYS A N 1
ATOM 1233 C CA . LYS A 1 158 ? 9.001 -9.359 6.048 1.00 91.31 158 LYS A CA 1
ATOM 1234 C C . LYS A 1 158 ? 7.981 -8.243 6.200 1.00 91.31 158 LYS A C 1
ATOM 1236 O O . LYS A 1 158 ? 7.360 -7.840 5.219 1.00 91.31 158 LYS A O 1
ATOM 1241 N N . LEU A 1 159 ? 7.848 -7.727 7.417 1.00 93.50 159 LEU A N 1
ATOM 1242 C CA . LEU A 1 159 ? 7.086 -6.512 7.680 1.00 93.50 159 LEU A CA 1
ATOM 1243 C C . LEU A 1 159 ? 8.005 -5.302 7.530 1.00 93.50 159 LEU A C 1
ATOM 1245 O O . LEU A 1 159 ? 9.123 -5.310 8.042 1.00 93.50 159 LEU A O 1
ATOM 1249 N N . GLY A 1 160 ? 7.528 -4.289 6.816 1.00 92.00 160 GLY A N 1
ATOM 1250 C CA . GLY A 1 160 ? 8.133 -2.966 6.814 1.00 92.00 160 GLY A CA 1
ATOM 1251 C C . GLY A 1 160 ? 7.775 -2.185 8.073 1.00 92.00 160 GLY A C 1
ATOM 1252 O O . GLY A 1 160 ? 7.011 -2.648 8.927 1.00 92.00 160 GLY A O 1
ATOM 1253 N N . ASP A 1 161 ? 8.307 -0.971 8.162 1.00 92.50 161 ASP A N 1
ATOM 1254 C CA . ASP A 1 161 ? 7.999 -0.069 9.264 1.00 92.50 161 ASP A CA 1
ATOM 1255 C C . ASP A 1 161 ? 6.501 0.245 9.329 1.00 92.50 161 ASP A C 1
ATOM 1257 O O . ASP A 1 161 ? 5.825 0.442 8.315 1.00 92.50 161 ASP A O 1
ATOM 1261 N N . GLY A 1 162 ? 5.983 0.305 10.555 1.00 93.06 162 GLY A N 1
ATOM 1262 C CA . GLY A 1 162 ? 4.596 0.659 10.809 1.00 93.06 162 GLY A CA 1
ATOM 1263 C C . GLY A 1 162 ? 4.327 2.132 10.515 1.00 93.06 162 GLY A C 1
ATOM 1264 O O . GLY A 1 162 ? 5.085 3.023 10.905 1.00 93.06 162 GLY A O 1
ATOM 1265 N N . THR A 1 163 ? 3.208 2.401 9.856 1.00 93.94 163 THR A N 1
ATOM 1266 C CA . THR A 1 163 ? 2.833 3.732 9.381 1.00 93.94 163 THR A CA 1
ATOM 1267 C C . THR A 1 163 ? 1.453 4.113 9.887 1.00 93.94 163 THR A C 1
ATOM 1269 O O . THR A 1 163 ? 0.502 3.338 9.805 1.00 93.94 163 THR A O 1
ATOM 1272 N N . PHE A 1 164 ? 1.337 5.327 10.417 1.00 95.31 164 PHE A N 1
ATOM 1273 C CA . PHE A 1 164 ? 0.060 5.882 10.847 1.00 95.31 164 PHE A CA 1
ATOM 1274 C C . PHE A 1 164 ? -0.626 6.616 9.693 1.00 95.31 164 PHE A C 1
ATOM 1276 O O . PHE A 1 164 ? 0.029 7.311 8.915 1.00 95.31 164 PHE A O 1
ATOM 1283 N N . GLY A 1 165 ? -1.950 6.520 9.623 1.00 94.25 165 GLY A N 1
ATOM 1284 C CA . GLY A 1 165 ? -2.757 7.356 8.746 1.00 94.25 165 GLY A CA 1
ATOM 1285 C C . GLY A 1 165 ? -4.157 7.589 9.292 1.00 94.25 165 GLY A C 1
ATOM 1286 O O . GLY A 1 165 ? -4.560 7.009 10.300 1.00 94.25 165 GLY A O 1
ATOM 1287 N N . LEU A 1 166 ? -4.890 8.479 8.627 1.00 94.38 166 LEU A N 1
ATOM 1288 C CA . LEU A 1 166 ? -6.236 8.878 9.014 1.00 94.38 166 LEU A CA 1
ATOM 1289 C C . LEU A 1 166 ? -7.108 9.023 7.772 1.00 94.38 166 LEU A C 1
ATOM 1291 O O . LEU A 1 166 ? -6.850 9.880 6.928 1.00 94.38 166 LEU A O 1
ATOM 1295 N N . ASN A 1 167 ? -8.170 8.226 7.707 1.00 92.56 167 ASN A N 1
ATOM 1296 C CA . ASN A 1 167 ? -9.236 8.414 6.734 1.00 92.56 167 ASN A CA 1
ATOM 1297 C C . ASN A 1 167 ? -10.349 9.270 7.350 1.00 92.56 167 ASN A C 1
ATOM 1299 O O . ASN A 1 167 ? -10.727 9.091 8.512 1.00 92.56 167 ASN A O 1
ATOM 1303 N N . ILE A 1 168 ? -10.878 10.197 6.553 1.00 92.88 168 ILE A N 1
ATOM 1304 C CA . ILE A 1 168 ? -11.997 11.064 6.923 1.00 92.88 168 ILE A CA 1
ATOM 1305 C C . ILE A 1 168 ? -13.090 10.872 5.881 1.00 92.88 168 ILE A C 1
ATOM 1307 O O . ILE A 1 168 ? -12.884 11.165 4.704 1.00 92.88 168 ILE A O 1
ATOM 1311 N N . ILE A 1 169 ? -14.246 10.373 6.313 1.00 91.88 169 ILE A N 1
ATOM 1312 C CA . ILE A 1 169 ? -15.376 10.073 5.432 1.00 91.88 169 ILE A CA 1
ATOM 1313 C C . ILE A 1 169 ? -16.561 10.939 5.880 1.00 91.88 169 ILE A C 1
ATOM 1315 O O . ILE A 1 169 ? -17.073 10.734 6.985 1.00 91.88 169 ILE A O 1
ATOM 1319 N N . PRO A 1 170 ? -16.998 11.922 5.073 1.00 87.19 170 PRO A N 1
ATOM 1320 C CA . PRO A 1 170 ? -18.208 12.681 5.369 1.00 87.19 170 PRO A CA 1
ATOM 1321 C C . PRO A 1 170 ? -19.431 11.762 5.289 1.00 87.19 170 PRO A C 1
ATOM 1323 O O . PRO A 1 170 ? -19.518 10.941 4.376 1.00 87.19 170 PRO A O 1
ATOM 1326 N N . ALA A 1 171 ? -20.373 11.902 6.220 1.00 74.62 171 ALA A N 1
ATOM 1327 C CA . ALA A 1 171 ? -21.673 11.254 6.104 1.00 74.62 171 ALA A CA 1
ATOM 1328 C C . ALA A 1 171 ? -22.588 12.183 5.293 1.00 74.62 171 ALA A C 1
ATOM 1330 O O . ALA A 1 171 ? -22.928 13.269 5.759 1.00 74.62 171 ALA A O 1
ATOM 1331 N N . TRP A 1 172 ? -22.928 11.799 4.064 1.00 57.06 172 TRP A N 1
ATOM 1332 C CA . TRP A 1 172 ? -23.918 12.485 3.232 1.00 57.06 172 TRP A CA 1
ATOM 1333 C C . TRP A 1 172 ? -24.837 11.466 2.568 1.00 57.06 172 TRP A C 1
ATOM 1335 O O . TRP A 1 172 ? -24.344 10.365 2.231 1.00 57.06 172 TRP A O 1
#